Protein AF-A0A6I9Q453-F1 (afdb_monomer)

Radius of gyration: 23.97 Å; Cα contacts (8 Å, |Δi|>4): 34; chains: 1; bounding box: 54×36×62 Å

Nearest PDB structures (foldseek):
  6awl-assembly1_A  TM=7.667E-01  e=7.607E-10  Homo sapiens
  7sss-assembly1_D  TM=9.906E-01  e=4.767E-07  Homo sapiens
  6awl-assembly1_B  TM=9.417E-01  e=7.901E-07  Homo sapiens
  7ssp-assembly1_D  TM=9.726E-01  e=3.169E-06  Homo sapiens
  2ykt-assembly1_A-2  TM=3.938E-01  e=8.276E+00  Homo sapiens

pLDDT: mean 89.61, std 10.13, range [45.19, 98.56]

Foldseek 3Di:
DVVCPDPVNVVVSVVVLLVVLVVVCVVVVDPDPDPVVVVSSVLVSVLVVVLVVLQVVDPPVVSPVSVVSSVVSVVVSVVVVVVVVVVVVVVVVVVVVVVVVVVVVCVVVVVPDDD

Secondary structure (DSSP, 8-state):
-TTTTSTTTHHHHHHHHHHHHHHHHHHTT----SHHHHHHHHHHHHHHHHHHHHHTT--SGGGHHHHHHHHHHHHHHHHHHHHHHHHHHHHHHHHHHHHHHHHHHHHHTTTT---

Sequence (115 aa):
MSILLLPHNIPDSLKHLSTLVDDMWYYAGDRSTDMNWYTKRAALTGIYNTTELVMLQDSSPDFQDTWDFLDNRIQDVVNMATTAKQVQATGETVVQGLMGAAVTMKNLTGLNQRR

Mean predicted aligned error: 7.32 Å

InterPro domains:
  IPR012762 Ubiquinone biosynthesis protein COQ9 [PTHR21427] (1-105)
  IPR012762 Ubiquinone biosynthesis protein COQ9 [TIGR02396] (1-86)
  IPR013718 COQ9, C-terminal domain [PF08511] (10-80)

Solvent-accessible surface area (backbone atoms only — not comparable to full-atom values): 6559 Å² total; per-residue (Å²): 112,76,73,46,67,35,83,88,34,35,70,60,45,52,51,53,50,50,51,52,51,49,49,53,41,51,75,72,63,61,80,66,85,55,76,63,38,59,53,52,47,54,50,52,50,48,49,51,57,51,36,52,58,45,46,76,74,53,82,48,78,94,40,48,67,33,53,53,49,44,51,53,54,52,49,51,53,53,51,50,56,50,50,54,52,51,53,53,54,50,51,53,51,52,52,51,51,54,51,52,52,49,53,50,50,44,56,73,70,51,79,74,72,78,136

Organism: NCBI:txid8208

Structure (mmCIF, N/CA/C/O backbone):
data_AF-A0A6I9Q453-F1
#
_entry.id   AF-A0A6I9Q453-F1
#
loop_
_atom_site.group_PDB
_atom_site.id
_atom_site.type_symbol
_atom_site.label_atom_id
_atom_site.label_alt_id
_atom_site.label_comp_id
_atom_site.label_asym_id
_atom_site.label_entity_id
_atom_site.label_seq_id
_atom_site.pdbx_PDB_ins_code
_atom_site.Cartn_x
_atom_site.Cartn_y
_atom_site.Cartn_z
_atom_site.occupancy
_atom_site.B_iso_or_equiv
_atom_site.auth_seq_id
_atom_site.auth_comp_id
_atom_site.auth_asym_id
_atom_site.auth_atom_id
_atom_site.pdbx_PDB_model_num
ATOM 1 N N . MET A 1 1 ? 10.777 2.555 -14.866 1.00 65.25 1 MET A N 1
ATOM 2 C CA . MET A 1 1 ? 10.583 3.564 -13.799 1.00 65.25 1 MET A CA 1
ATOM 3 C C . MET A 1 1 ? 11.482 4.805 -13.865 1.00 65.25 1 MET A C 1
ATOM 5 O O . MET A 1 1 ? 10.954 5.896 -13.703 1.00 65.25 1 MET A O 1
ATOM 9 N N . SER A 1 2 ? 12.796 4.719 -14.123 1.00 80.19 2 SER A N 1
ATOM 10 C CA . SER A 1 2 ? 13.700 5.893 -14.024 1.00 80.19 2 SER A CA 1
ATOM 11 C C . SER A 1 2 ? 13.311 7.100 -14.895 1.00 80.19 2 SER A C 1
ATOM 13 O O . SER A 1 2 ? 13.403 8.234 -14.437 1.00 80.19 2 SER A O 1
ATOM 15 N N . ILE A 1 3 ? 12.826 6.871 -16.119 1.00 90.94 3 ILE A N 1
ATOM 16 C CA . ILE A 1 3 ? 12.393 7.942 -17.037 1.00 90.94 3 ILE A CA 1
ATOM 17 C C . ILE A 1 3 ? 11.096 8.615 -16.559 1.00 90.94 3 ILE A C 1
ATOM 19 O O . ILE A 1 3 ? 10.949 9.830 -16.685 1.00 90.94 3 ILE A O 1
ATOM 23 N N . LEU A 1 4 ? 10.169 7.842 -15.982 1.00 89.50 4 LEU A N 1
ATOM 24 C CA . LEU A 1 4 ? 8.890 8.349 -15.470 1.00 89.50 4 LEU A CA 1
ATOM 25 C C . LEU A 1 4 ? 9.092 9.279 -14.264 1.00 89.50 4 LEU A C 1
ATOM 27 O O . LEU A 1 4 ? 8.348 10.236 -14.094 1.00 89.50 4 LEU A O 1
ATOM 31 N N . LEU A 1 5 ? 10.141 9.032 -13.475 1.00 90.44 5 LEU A N 1
ATOM 32 C CA . LEU A 1 5 ? 10.499 9.826 -12.297 1.00 90.44 5 LEU A CA 1
ATOM 33 C C . LEU A 1 5 ? 11.306 11.095 -12.620 1.00 90.44 5 LEU A C 1
ATOM 35 O O . LEU A 1 5 ? 11.662 11.839 -11.706 1.00 90.44 5 LEU A O 1
ATOM 39 N N . LEU A 1 6 ? 11.617 11.368 -13.892 1.00 93.75 6 LEU A N 1
ATOM 40 C CA . LEU A 1 6 ? 12.262 12.627 -14.265 1.00 93.75 6 LEU A CA 1
ATOM 41 C C . LEU A 1 6 ? 11.322 13.804 -13.949 1.00 93.75 6 LEU A C 1
ATOM 43 O O . LEU A 1 6 ? 10.138 13.707 -14.264 1.00 93.75 6 LEU A O 1
ATOM 47 N N . PRO A 1 7 ? 11.811 14.940 -13.409 1.00 93.31 7 PRO A N 1
ATOM 48 C CA . PRO A 1 7 ? 10.952 16.018 -12.904 1.00 93.31 7 PRO A CA 1
ATOM 49 C C . PRO A 1 7 ? 9.877 16.523 -13.875 1.00 93.31 7 PRO A C 1
ATOM 51 O O . PRO A 1 7 ? 8.788 16.889 -13.448 1.00 93.31 7 PRO A O 1
ATOM 54 N N . HIS A 1 8 ? 10.167 16.514 -15.178 1.00 93.38 8 HIS A N 1
ATOM 55 C CA . HIS A 1 8 ? 9.230 16.938 -16.220 1.00 93.38 8 HIS A CA 1
ATOM 56 C C . HIS A 1 8 ? 8.139 15.898 -16.527 1.00 93.38 8 HIS A C 1
ATOM 58 O O . HIS A 1 8 ? 7.070 16.280 -16.984 1.00 93.38 8 HIS A O 1
ATOM 64 N N . ASN A 1 9 ? 8.380 14.615 -16.241 1.00 93.75 9 ASN A N 1
ATOM 65 C CA . ASN A 1 9 ? 7.431 13.516 -16.441 1.00 93.75 9 ASN A CA 1
ATOM 66 C C . ASN A 1 9 ? 6.639 13.175 -15.169 1.00 93.75 9 ASN A C 1
ATOM 68 O O . ASN A 1 9 ? 5.657 12.438 -15.246 1.00 93.75 9 ASN A O 1
ATOM 72 N N . ILE A 1 10 ? 7.040 13.683 -13.996 1.00 91.56 10 ILE A N 1
ATOM 73 C CA . ILE A 1 10 ? 6.374 13.391 -12.714 1.00 91.56 10 ILE A CA 1
ATOM 74 C C . ILE A 1 10 ? 4.869 13.717 -12.745 1.00 91.56 10 ILE A C 1
ATOM 76 O O . ILE A 1 10 ? 4.089 12.856 -12.345 1.00 91.56 10 ILE A O 1
ATOM 80 N N . PRO A 1 11 ? 4.413 14.895 -13.218 1.00 93.62 11 PRO A N 1
ATOM 81 C CA . PRO A 1 11 ? 2.984 15.212 -13.199 1.00 93.62 11 PRO A CA 1
ATOM 82 C C . PRO A 1 11 ? 2.146 14.227 -14.023 1.00 93.62 11 PRO A C 1
ATOM 84 O O . PRO A 1 11 ? 1.124 13.734 -13.547 1.00 93.62 11 PRO A O 1
ATOM 87 N N . ASP A 1 12 ? 2.608 13.896 -15.230 1.00 94.44 12 ASP A N 1
ATOM 88 C CA . ASP A 1 12 ? 1.900 12.981 -16.125 1.00 94.44 12 ASP A CA 1
ATOM 89 C C . ASP A 1 12 ? 1.974 11.534 -15.629 1.00 94.44 12 ASP A C 1
ATOM 91 O O . ASP A 1 12 ? 0.960 10.840 -15.588 1.00 94.44 12 ASP A O 1
ATOM 95 N N . SER A 1 13 ? 3.144 11.080 -15.173 1.00 92.44 13 SER A N 1
ATOM 96 C CA . SER A 1 13 ? 3.307 9.727 -14.626 1.00 92.44 13 SER A CA 1
ATOM 97 C C . SER A 1 13 ? 2.451 9.498 -13.379 1.00 92.44 13 SER A C 1
ATOM 99 O O . SER A 1 13 ? 1.784 8.468 -13.284 1.00 92.44 13 SER A O 1
ATOM 101 N N . LEU A 1 14 ? 2.386 10.471 -12.463 1.00 91.12 14 LEU A N 1
ATOM 102 C CA . LEU A 1 14 ? 1.513 10.398 -11.292 1.00 91.12 14 LEU A CA 1
ATOM 103 C C . LEU A 1 14 ? 0.036 10.389 -11.679 1.00 91.12 14 LEU A C 1
ATOM 105 O O . LEU A 1 14 ? -0.732 9.639 -11.083 1.00 91.12 14 LEU A O 1
ATOM 109 N N . LYS A 1 15 ? -0.364 11.174 -12.685 1.00 93.62 15 LYS A N 1
ATOM 110 C CA . LYS A 1 15 ? -1.742 11.180 -13.194 1.00 93.62 15 LYS A CA 1
ATOM 111 C C . LYS A 1 15 ? -2.130 9.831 -13.800 1.00 93.62 15 LYS A C 1
ATOM 113 O O . LYS A 1 15 ? -3.238 9.344 -13.574 1.00 93.62 15 LYS A O 1
ATOM 118 N N . HIS A 1 16 ? -1.236 9.219 -14.572 1.00 94.19 16 HIS A N 1
ATOM 119 C CA . HIS A 1 16 ? -1.471 7.889 -15.125 1.00 94.19 16 HIS A CA 1
ATOM 120 C C . HIS A 1 16 ? -1.582 6.839 -14.019 1.00 94.19 16 HIS A C 1
ATOM 122 O O . HIS A 1 16 ? -2.525 6.051 -14.026 1.00 94.19 16 HIS A O 1
ATOM 128 N N . LEU A 1 17 ? -0.686 6.884 -13.031 1.00 93.62 17 LEU A N 1
ATOM 129 C CA . LEU A 1 17 ? -0.712 5.979 -11.886 1.00 93.62 17 LEU A CA 1
ATOM 130 C C . LEU A 1 17 ? -1.985 6.144 -11.045 1.00 93.62 17 LEU A C 1
ATOM 132 O O . LEU A 1 17 ? -2.608 5.151 -10.680 1.00 93.62 17 LEU A O 1
ATOM 136 N N . SER A 1 18 ? -2.407 7.381 -10.770 1.00 92.50 18 SER A N 1
ATOM 137 C CA . SER A 1 18 ? -3.637 7.630 -10.015 1.00 92.50 18 SER A CA 1
ATOM 138 C C . SER A 1 18 ? -4.867 7.127 -10.766 1.00 92.50 18 SER A C 1
ATOM 140 O O . SER A 1 18 ? -5.718 6.491 -10.160 1.00 92.50 18 SER A O 1
ATOM 142 N N . THR A 1 19 ? -4.928 7.346 -12.084 1.00 94.56 19 THR A N 1
ATOM 143 C CA . THR A 1 19 ? -6.036 6.861 -12.927 1.00 94.56 19 THR A CA 1
ATOM 144 C C . THR A 1 19 ? -6.088 5.332 -12.942 1.00 94.56 19 THR A C 1
ATOM 146 O O . THR A 1 19 ? -7.154 4.752 -12.778 1.00 94.56 19 THR A O 1
ATOM 149 N N . LEU A 1 20 ? -4.936 4.666 -13.057 1.00 95.44 20 LEU A N 1
ATOM 150 C CA . LEU A 1 20 ? -4.846 3.206 -13.013 1.00 95.44 20 LEU A CA 1
ATOM 151 C C . LEU A 1 20 ? -5.375 2.641 -11.686 1.00 95.44 20 LEU A C 1
ATOM 153 O O . LEU A 1 20 ? -6.178 1.711 -11.671 1.00 95.44 20 LEU A O 1
ATOM 157 N N . VAL A 1 21 ? -4.929 3.213 -10.567 1.00 94.75 21 VAL A N 1
ATOM 158 C CA . VAL A 1 21 ? -5.357 2.807 -9.221 1.00 94.75 21 VAL A CA 1
ATOM 159 C C . VAL A 1 21 ? -6.847 3.083 -9.010 1.00 94.75 21 VAL A C 1
ATOM 161 O O . VAL A 1 21 ? -7.540 2.273 -8.389 1.00 94.75 21 VAL A O 1
ATOM 164 N N . ASP A 1 22 ? -7.354 4.194 -9.546 1.00 92.62 22 ASP A N 1
ATOM 165 C CA . ASP A 1 22 ? -8.778 4.524 -9.536 1.00 92.62 22 ASP A CA 1
ATOM 166 C C . ASP A 1 22 ? -9.606 3.482 -10.282 1.00 92.62 22 ASP A C 1
ATOM 168 O O . ASP A 1 22 ? -10.606 3.006 -9.739 1.00 92.62 22 ASP A O 1
ATOM 172 N N . ASP A 1 23 ? -9.168 3.089 -11.477 1.00 94.81 23 ASP A N 1
ATOM 173 C CA . ASP A 1 23 ? -9.838 2.080 -12.293 1.00 94.81 23 ASP A CA 1
ATOM 174 C C . ASP A 1 23 ? -9.840 0.714 -11.596 1.00 94.81 23 ASP A C 1
ATOM 176 O O . ASP A 1 23 ? -10.886 0.070 -11.505 1.00 94.81 23 ASP A O 1
ATOM 180 N N . MET A 1 24 ? -8.709 0.286 -11.020 1.00 94.38 24 MET A N 1
ATOM 181 C CA . MET A 1 24 ? -8.630 -0.959 -10.244 1.00 94.38 24 MET A CA 1
ATOM 182 C C . MET A 1 24 ? -9.658 -0.982 -9.106 1.00 94.38 24 MET A C 1
ATOM 184 O O . MET A 1 24 ? -10.412 -1.947 -8.970 1.00 94.38 24 MET A O 1
ATOM 188 N N . TRP A 1 25 ? -9.737 0.091 -8.312 1.00 91.75 25 TRP A N 1
ATOM 189 C CA . TRP A 1 25 ? -10.715 0.195 -7.226 1.00 91.75 25 TRP A CA 1
ATOM 190 C C . TRP A 1 25 ? -12.157 0.281 -7.730 1.00 91.75 25 TRP A C 1
ATOM 192 O O . TRP A 1 25 ? -13.058 -0.292 -7.111 1.00 91.75 25 TRP A O 1
ATOM 202 N N . TYR A 1 26 ? -12.383 0.966 -8.852 1.00 91.62 26 TYR A N 1
ATOM 203 C CA . TYR A 1 26 ? -13.695 1.056 -9.483 1.00 91.62 26 TYR A CA 1
ATOM 204 C C . TYR A 1 26 ? -14.208 -0.326 -9.904 1.00 91.62 26 TYR A C 1
ATOM 206 O O . TYR A 1 26 ? -15.345 -0.678 -9.574 1.00 91.62 26 TYR A O 1
ATOM 214 N N . TYR A 1 27 ? -13.370 -1.127 -10.568 1.00 93.88 27 TYR A N 1
ATOM 215 C CA . TYR A 1 27 ? -13.717 -2.488 -10.990 1.00 93.88 27 TYR A CA 1
ATOM 216 C C . TYR A 1 27 ? -13.766 -3.484 -9.827 1.00 93.88 27 TYR A C 1
ATOM 218 O O . TYR A 1 27 ? -14.570 -4.413 -9.864 1.00 93.88 27 TYR A O 1
ATOM 226 N N . ALA A 1 28 ? -13.000 -3.258 -8.757 1.00 89.81 28 ALA A N 1
ATOM 227 C CA . ALA A 1 28 ? -13.122 -4.009 -7.505 1.00 89.81 28 ALA A CA 1
ATOM 228 C C . ALA A 1 28 ? -14.429 -3.710 -6.736 1.00 89.81 28 ALA A C 1
ATOM 230 O O . ALA A 1 28 ? -14.708 -4.344 -5.719 1.00 89.81 28 ALA A O 1
ATOM 231 N N . GLY A 1 29 ? -15.242 -2.754 -7.206 1.00 87.94 29 GLY A N 1
ATOM 232 C CA . GLY A 1 29 ? -16.540 -2.419 -6.625 1.00 87.94 29 GLY A CA 1
ATOM 233 C C . GLY A 1 29 ? -16.474 -1.445 -5.449 1.00 87.94 29 GLY A C 1
ATOM 234 O O . GLY A 1 29 ? -17.466 -1.295 -4.733 1.00 87.94 29 GLY A O 1
ATOM 235 N N . ASP A 1 30 ? -15.347 -0.759 -5.234 1.00 83.00 30 ASP A N 1
ATOM 236 C CA . ASP A 1 30 ? -15.262 0.249 -4.181 1.00 83.00 30 ASP A CA 1
ATOM 237 C C . ASP A 1 30 ? -16.145 1.467 -4.504 1.00 83.00 30 ASP A C 1
ATOM 239 O O . ASP A 1 30 ? -16.126 2.027 -5.604 1.00 83.00 30 ASP A O 1
ATOM 243 N N . ARG A 1 31 ? -16.937 1.883 -3.513 1.00 75.50 31 ARG A N 1
ATOM 244 C CA . ARG A 1 31 ? -17.815 3.067 -3.556 1.00 75.50 31 ARG A CA 1
ATOM 245 C C . ARG A 1 31 ? -17.527 4.037 -2.406 1.00 75.50 31 ARG A C 1
ATOM 247 O O . ARG A 1 31 ? -18.369 4.861 -2.071 1.00 75.50 31 ARG A O 1
ATOM 254 N N . SER A 1 32 ? -16.363 3.915 -1.767 1.00 75.12 32 SER A N 1
ATOM 255 C CA . SER A 1 32 ? -15.987 4.752 -0.624 1.00 75.12 32 SER A CA 1
ATOM 256 C C . SER A 1 32 ? -15.818 6.215 -1.048 1.00 75.12 32 SER A C 1
ATOM 258 O O . SER A 1 32 ? -15.072 6.489 -1.981 1.00 75.12 32 SER A O 1
ATOM 260 N N . THR A 1 33 ? -16.464 7.151 -0.350 1.00 64.81 33 THR A N 1
ATOM 261 C CA . THR A 1 33 ? -16.367 8.607 -0.604 1.00 64.81 33 THR A CA 1
ATOM 262 C C . THR A 1 33 ? -15.646 9.381 0.503 1.00 64.81 33 THR A C 1
ATOM 264 O O . THR A 1 33 ? -15.372 10.566 0.341 1.00 64.81 33 THR A O 1
ATOM 267 N N . ASP A 1 34 ? -15.328 8.715 1.616 1.00 71.12 34 ASP A N 1
ATOM 268 C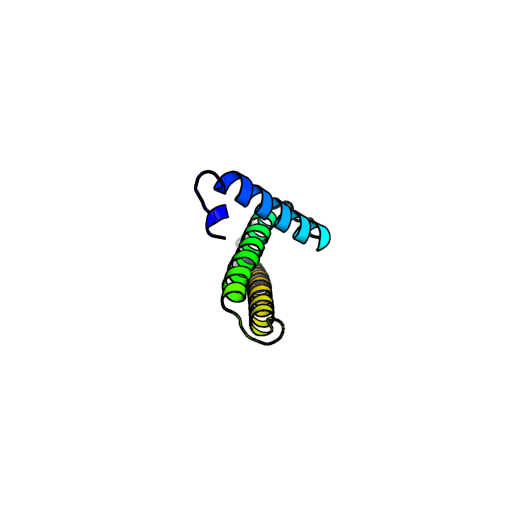 CA . ASP A 1 34 ? -14.802 9.351 2.832 1.00 71.12 34 ASP A CA 1
ATOM 269 C C . ASP A 1 34 ? -13.272 9.225 2.928 1.00 71.12 34 ASP A C 1
ATOM 271 O O . ASP A 1 34 ? -12.613 8.843 1.967 1.00 71.12 34 ASP A O 1
ATOM 275 N N . MET A 1 35 ? -12.672 9.476 4.100 1.00 63.41 35 MET A N 1
ATOM 276 C CA . MET A 1 35 ? -11.222 9.310 4.339 1.00 63.41 35 MET A CA 1
ATOM 277 C C . MET A 1 35 ? -10.657 7.9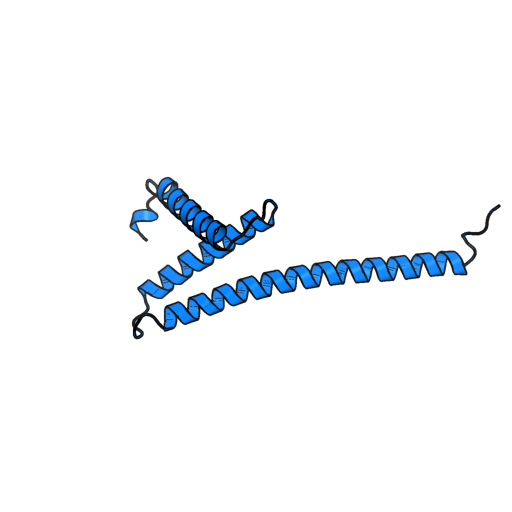52 3.888 1.00 63.41 35 MET A C 1
ATOM 279 O O . MET A 1 35 ? -9.508 7.874 3.451 1.00 63.41 35 MET A O 1
ATOM 283 N N . ASN A 1 36 ? -11.488 6.906 3.878 1.00 79.06 36 ASN A N 1
ATOM 284 C CA . ASN A 1 36 ? -11.150 5.601 3.308 1.00 79.06 36 ASN A CA 1
ATOM 285 C C . ASN A 1 36 ? -10.734 5.666 1.825 1.00 79.06 36 ASN A C 1
ATOM 287 O O . ASN A 1 36 ? -9.932 4.842 1.400 1.00 79.06 36 ASN A O 1
ATOM 291 N N . TRP A 1 37 ? -11.233 6.629 1.047 1.00 84.00 37 TRP A N 1
ATOM 292 C CA . TRP A 1 37 ? -10.878 6.841 -0.359 1.00 84.00 37 TRP A CA 1
ATOM 293 C C . TRP A 1 37 ? -9.377 7.109 -0.525 1.00 84.00 37 TRP A C 1
ATOM 295 O O . TRP A 1 37 ? -8.715 6.424 -1.308 1.00 84.00 37 TRP A O 1
ATOM 305 N N . TYR A 1 38 ? -8.830 8.051 0.256 1.00 86.12 38 TYR A N 1
ATOM 306 C CA . TYR A 1 38 ? -7.413 8.430 0.198 1.00 86.12 38 TYR A CA 1
ATOM 307 C C . TYR A 1 38 ? -6.519 7.299 0.695 1.00 86.12 38 TYR A C 1
ATOM 309 O O . TYR A 1 38 ? -5.525 6.972 0.050 1.00 86.12 38 TYR A O 1
ATOM 317 N N . THR A 1 39 ? -6.890 6.661 1.809 1.00 88.44 39 THR A N 1
ATOM 318 C CA . THR A 1 39 ? -6.108 5.560 2.381 1.00 88.44 39 THR A CA 1
ATOM 319 C C . THR A 1 39 ? -6.045 4.361 1.438 1.00 88.44 39 THR A C 1
ATOM 321 O O . THR A 1 39 ? -4.964 3.821 1.225 1.00 88.44 39 THR A O 1
ATOM 324 N N . LYS A 1 40 ? -7.167 3.969 0.820 1.00 89.25 40 LYS A N 1
ATOM 325 C CA . LYS A 1 40 ? -7.212 2.850 -0.137 1.00 89.25 40 LYS A CA 1
ATOM 326 C C . LYS A 1 40 ? -6.349 3.096 -1.370 1.00 89.25 40 LYS A C 1
ATOM 328 O O . LYS A 1 40 ? -5.639 2.196 -1.814 1.00 89.25 40 LYS A O 1
ATOM 333 N N . ARG A 1 41 ? -6.383 4.316 -1.908 1.00 91.25 41 ARG A N 1
ATOM 334 C CA . ARG A 1 41 ? -5.567 4.704 -3.066 1.00 91.25 41 ARG A CA 1
ATOM 335 C C . ARG A 1 41 ? -4.094 4.761 -2.722 1.00 91.25 41 ARG A C 1
ATOM 337 O O . ARG A 1 41 ? -3.300 4.154 -3.421 1.00 91.25 41 ARG A O 1
ATOM 344 N N . ALA A 1 42 ? -3.734 5.410 -1.617 1.00 91.88 42 ALA A N 1
ATOM 345 C CA . ALA A 1 42 ? -2.350 5.450 -1.158 1.00 91.88 42 ALA A CA 1
ATOM 346 C C . ALA A 1 42 ? -1.790 4.036 -0.922 1.00 91.88 42 ALA A C 1
ATOM 348 O O . ALA A 1 42 ? -0.678 3.740 -1.355 1.00 91.88 42 ALA A O 1
ATOM 349 N N . ALA A 1 43 ? -2.580 3.152 -0.301 1.00 93.56 43 ALA A N 1
ATOM 350 C CA . ALA A 1 43 ? -2.202 1.762 -0.078 1.00 93.56 43 ALA A CA 1
ATOM 351 C C . ALA A 1 43 ? -1.983 1.012 -1.400 1.00 93.56 43 ALA A C 1
ATOM 353 O O . ALA A 1 43 ? -0.909 0.451 -1.599 1.00 93.56 43 ALA A O 1
ATOM 354 N N . LEU A 1 44 ? -2.949 1.048 -2.327 1.00 94.50 44 LEU A N 1
ATOM 355 C CA . LEU A 1 44 ? -2.832 0.325 -3.597 1.00 94.50 44 LEU A CA 1
ATOM 356 C C . LEU A 1 44 ? -1.707 0.879 -4.484 1.00 94.50 44 LEU A C 1
ATOM 358 O O . LEU A 1 44 ? -0.956 0.099 -5.059 1.00 94.50 44 LEU A O 1
ATOM 362 N N . THR A 1 45 ? -1.517 2.201 -4.527 1.00 95.19 45 THR A N 1
ATOM 363 C CA . THR A 1 45 ? -0.370 2.831 -5.199 1.00 95.19 45 THR A CA 1
ATOM 364 C C . THR A 1 45 ? 0.958 2.335 -4.622 1.00 95.19 45 THR A C 1
ATOM 366 O O . THR A 1 45 ? 1.887 2.026 -5.368 1.00 95.19 45 THR A O 1
ATOM 369 N N . GLY A 1 46 ? 1.060 2.240 -3.291 1.00 94.75 46 GLY A N 1
ATOM 370 C CA . GLY A 1 46 ? 2.242 1.707 -2.615 1.00 94.75 46 GLY A CA 1
ATOM 371 C C . GLY A 1 46 ? 2.495 0.237 -2.952 1.00 94.75 46 GLY A C 1
ATOM 372 O O . GLY A 1 46 ? 3.624 -0.126 -3.287 1.00 94.75 46 GLY A O 1
ATOM 373 N N . ILE A 1 47 ? 1.449 -0.595 -2.922 1.00 96.62 47 ILE A N 1
ATOM 374 C CA . ILE A 1 47 ? 1.523 -2.015 -3.291 1.00 96.62 47 ILE A CA 1
ATOM 375 C C . ILE A 1 47 ? 1.991 -2.165 -4.740 1.00 96.62 47 ILE A C 1
ATOM 377 O O . ILE A 1 47 ? 2.944 -2.897 -4.990 1.00 96.62 47 ILE A O 1
ATOM 381 N N . TYR A 1 48 ? 1.383 -1.437 -5.678 1.00 96.25 48 TYR A N 1
ATOM 382 C CA . TYR A 1 48 ? 1.736 -1.498 -7.095 1.00 96.25 48 TYR A CA 1
ATOM 383 C C . TYR A 1 48 ? 3.211 -1.141 -7.324 1.00 96.25 48 TYR A C 1
ATOM 385 O O . TYR A 1 48 ? 3.965 -1.945 -7.866 1.00 96.25 48 TYR A O 1
ATOM 393 N N . ASN A 1 49 ? 3.653 0.020 -6.827 1.00 94.75 49 ASN A N 1
ATOM 394 C CA . ASN A 1 49 ? 5.027 0.486 -7.029 1.00 94.75 49 ASN A CA 1
ATOM 395 C C . ASN A 1 49 ? 6.062 -0.447 -6.385 1.00 94.75 49 ASN A C 1
ATOM 397 O O . ASN A 1 49 ? 7.119 -0.689 -6.960 1.00 94.75 49 ASN A O 1
ATOM 401 N N . THR A 1 50 ? 5.789 -0.962 -5.183 1.00 96.19 50 THR A N 1
ATOM 402 C CA . THR A 1 50 ? 6.722 -1.880 -4.508 1.00 96.19 50 THR A CA 1
ATOM 403 C C . THR A 1 50 ? 6.767 -3.246 -5.186 1.00 96.19 50 THR A C 1
ATOM 405 O O . THR A 1 50 ? 7.856 -3.786 -5.354 1.00 96.19 50 THR A O 1
ATOM 408 N N . THR A 1 51 ? 5.623 -3.763 -5.640 1.00 97.75 51 THR A N 1
ATOM 409 C CA . THR A 1 51 ? 5.547 -5.020 -6.399 1.00 97.75 51 THR A CA 1
ATOM 410 C C . THR A 1 51 ? 6.285 -4.896 -7.728 1.00 97.75 51 THR A C 1
ATOM 412 O O . THR A 1 51 ? 7.072 -5.772 -8.063 1.00 97.75 51 THR A O 1
ATOM 415 N N . GLU A 1 52 ? 6.131 -3.780 -8.447 1.00 95.56 52 GLU A N 1
ATOM 416 C CA . GLU A 1 52 ? 6.886 -3.524 -9.680 1.00 95.56 52 GLU A CA 1
ATOM 417 C C . GLU A 1 52 ? 8.402 -3.502 -9.426 1.00 95.56 52 GLU A C 1
ATOM 419 O O . GLU A 1 52 ? 9.163 -4.098 -10.184 1.00 95.56 52 GLU A O 1
ATOM 424 N N . LEU A 1 53 ? 8.865 -2.872 -8.338 1.00 95.56 53 LEU A N 1
ATOM 425 C CA . LEU A 1 53 ? 10.291 -2.855 -7.980 1.00 95.56 53 LEU A CA 1
ATOM 426 C C . LEU A 1 53 ? 10.846 -4.240 -7.611 1.00 95.56 53 LEU A C 1
ATOM 428 O O . LEU A 1 53 ? 12.017 -4.514 -7.887 1.00 95.56 53 LEU A O 1
ATOM 432 N N . VAL A 1 54 ? 10.032 -5.092 -6.982 1.00 97.44 54 VAL A N 1
ATOM 433 C CA . VAL A 1 54 ? 10.378 -6.497 -6.715 1.00 97.44 54 VAL A CA 1
ATOM 434 C C . VAL A 1 54 ? 10.454 -7.273 -8.028 1.00 97.44 54 VAL A C 1
ATOM 436 O O . VAL A 1 54 ? 11.461 -7.930 -8.278 1.00 97.44 54 VAL A O 1
ATOM 439 N N . MET A 1 55 ? 9.471 -7.091 -8.912 1.00 97.81 55 MET A N 1
ATOM 440 C CA . MET A 1 55 ? 9.408 -7.746 -10.220 1.00 97.81 55 MET A CA 1
ATOM 441 C C . MET A 1 55 ? 10.641 -7.474 -11.088 1.00 97.81 55 MET A C 1
ATOM 443 O O . MET A 1 55 ? 11.098 -8.355 -11.807 1.00 97.81 55 MET A O 1
ATOM 447 N N . LEU A 1 56 ? 11.229 -6.274 -10.996 1.00 96.44 56 LEU A N 1
ATOM 448 C CA . LEU A 1 56 ? 12.462 -5.928 -11.721 1.00 96.44 56 LEU A CA 1
ATOM 449 C C . LEU A 1 56 ? 13.683 -6.771 -11.320 1.00 96.44 56 LEU A C 1
ATOM 451 O O . LEU A 1 56 ? 14.653 -6.822 -12.074 1.00 96.44 56 LEU A O 1
ATOM 455 N N . GLN A 1 57 ? 13.673 -7.362 -10.126 1.00 96.88 57 GLN A N 1
ATOM 456 C CA . GLN A 1 57 ? 14.777 -8.154 -9.575 1.00 96.88 57 GLN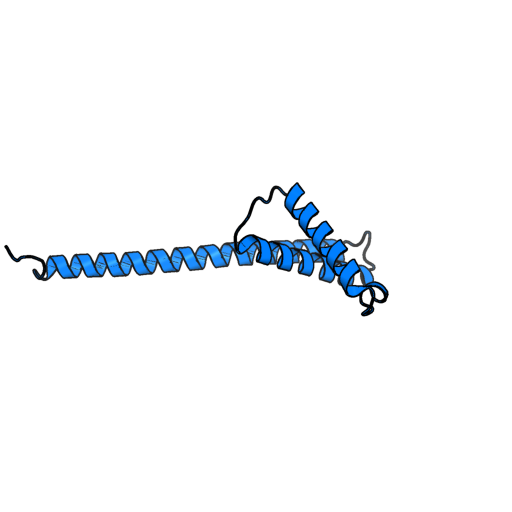 A CA 1
ATOM 457 C C . GLN A 1 57 ? 14.454 -9.651 -9.519 1.00 96.88 57 GLN A C 1
ATOM 459 O O . GLN A 1 57 ? 15.334 -10.456 -9.214 1.00 96.88 57 GLN A O 1
ATOM 464 N N . ASP A 1 58 ? 13.209 -10.020 -9.802 1.00 98.06 58 ASP A N 1
ATOM 465 C CA . ASP A 1 58 ? 12.728 -11.387 -9.721 1.00 98.06 58 ASP A CA 1
ATOM 466 C C . ASP A 1 58 ? 13.161 -12.196 -10.956 1.00 98.06 58 ASP A C 1
ATOM 468 O O . ASP A 1 58 ? 13.021 -11.771 -12.104 1.00 98.06 58 ASP A O 1
ATOM 472 N N . SER A 1 59 ? 13.728 -13.373 -10.698 1.00 98.06 59 SER A N 1
ATOM 473 C CA . SER A 1 59 ? 14.173 -14.342 -11.710 1.00 98.06 59 SER A CA 1
ATOM 474 C C . SER A 1 59 ? 13.562 -15.730 -11.499 1.00 98.06 59 SER A C 1
ATOM 476 O O . SER A 1 59 ? 13.970 -16.697 -12.148 1.00 98.06 59 SER A O 1
ATOM 478 N N . SER A 1 60 ? 12.588 -15.835 -10.591 1.00 98.25 60 SER A N 1
ATOM 479 C CA . SER A 1 60 ? 11.815 -17.047 -10.357 1.00 98.25 60 SER A CA 1
ATOM 480 C C . SER A 1 60 ? 10.965 -17.403 -11.589 1.00 98.25 60 SER A C 1
ATOM 482 O O . SER A 1 60 ? 10.642 -16.536 -12.412 1.00 98.25 60 SER A O 1
ATOM 484 N N . PRO A 1 61 ? 10.604 -18.687 -11.769 1.00 98.25 61 PRO A N 1
ATOM 485 C CA . PRO A 1 61 ? 9.712 -19.091 -12.848 1.00 98.25 61 PRO A CA 1
ATOM 486 C C . PRO A 1 61 ? 8.391 -18.319 -12.785 1.00 98.25 61 PRO A C 1
ATOM 488 O O . PRO A 1 61 ? 7.722 -18.328 -11.756 1.00 98.25 61 PRO A O 1
ATOM 491 N N . ASP A 1 62 ? 8.031 -17.663 -13.889 1.00 97.38 62 ASP A N 1
ATOM 492 C CA . ASP A 1 62 ? 6.779 -16.902 -14.036 1.00 97.38 62 ASP A CA 1
ATOM 493 C C . ASP A 1 62 ? 6.538 -15.828 -12.950 1.00 97.38 62 ASP A C 1
ATOM 495 O O . ASP A 1 62 ? 5.398 -15.484 -12.642 1.00 97.38 62 ASP A O 1
ATOM 499 N N . PHE A 1 63 ? 7.619 -15.276 -12.380 1.00 98.19 63 PHE A N 1
ATOM 500 C CA . PHE A 1 63 ? 7.577 -14.254 -11.325 1.00 98.19 63 PHE A CA 1
ATOM 501 C C . PHE A 1 63 ? 6.861 -14.696 -10.035 1.00 98.19 63 PHE A C 1
ATOM 503 O O . PHE A 1 63 ? 6.219 -13.884 -9.365 1.00 98.19 63 PHE A O 1
ATOM 510 N N . GLN A 1 64 ? 6.932 -15.985 -9.684 1.00 98.44 64 GLN A N 1
ATOM 511 C CA . GLN A 1 64 ? 6.286 -16.527 -8.485 1.00 98.44 64 GLN A CA 1
ATOM 512 C C . GLN A 1 64 ? 6.609 -15.719 -7.217 1.00 98.44 64 GLN A C 1
ATOM 514 O O . GLN A 1 64 ? 5.697 -15.401 -6.454 1.00 98.44 64 GLN A O 1
ATOM 519 N N . ASP A 1 65 ? 7.868 -15.318 -7.022 1.00 98.25 65 ASP A N 1
ATOM 520 C CA . ASP A 1 65 ? 8.281 -14.556 -5.836 1.00 98.25 65 ASP A CA 1
ATOM 521 C C . ASP A 1 65 ? 7.613 -13.165 -5.792 1.00 98.25 65 ASP A C 1
ATOM 523 O O . ASP A 1 65 ? 7.244 -12.669 -4.723 1.00 98.25 65 ASP A O 1
ATOM 527 N N . THR A 1 66 ? 7.402 -12.535 -6.952 1.00 98.56 66 THR A N 1
ATOM 528 C CA . THR A 1 66 ? 6.653 -11.274 -7.075 1.00 98.56 66 THR A CA 1
ATOM 529 C C . THR A 1 66 ? 5.181 -11.453 -6.718 1.00 98.56 66 THR A C 1
ATOM 531 O O . THR A 1 66 ? 4.615 -10.610 -6.017 1.00 98.56 66 THR A O 1
ATOM 534 N N . TRP A 1 67 ? 4.548 -12.533 -7.181 1.00 98.38 67 TRP A N 1
ATOM 535 C CA . TRP A 1 67 ? 3.145 -12.816 -6.871 1.00 98.38 67 TRP A CA 1
ATOM 536 C C . TRP A 1 67 ? 2.940 -13.107 -5.385 1.00 98.38 67 TRP A C 1
ATOM 538 O O . TRP A 1 67 ? 2.006 -12.577 -4.782 1.00 98.38 67 TRP A O 1
ATOM 548 N N . ASP A 1 68 ? 3.859 -13.851 -4.772 1.00 98.44 68 ASP A N 1
ATOM 549 C CA . ASP A 1 68 ? 3.853 -14.105 -3.333 1.00 98.44 68 ASP A CA 1
ATOM 550 C C . ASP A 1 68 ? 4.063 -12.800 -2.548 1.00 98.44 68 ASP A C 1
ATOM 552 O O . ASP A 1 68 ? 3.383 -12.535 -1.553 1.00 98.44 68 ASP A O 1
ATOM 556 N N . PHE A 1 69 ? 4.973 -11.929 -2.997 1.00 98.31 69 PHE A N 1
ATOM 557 C CA . PHE A 1 69 ? 5.149 -10.603 -2.403 1.00 98.31 69 PHE A CA 1
ATOM 558 C C . PHE A 1 69 ? 3.869 -9.758 -2.494 1.00 98.31 69 PHE A C 1
ATOM 560 O O . PHE A 1 69 ? 3.472 -9.145 -1.498 1.00 98.31 69 PHE A O 1
ATOM 567 N N . LEU A 1 70 ? 3.217 -9.734 -3.660 1.00 98.19 70 LEU A N 1
ATOM 568 C CA . LEU A 1 70 ? 1.969 -9.007 -3.880 1.00 98.19 70 LEU A CA 1
ATOM 569 C C . LEU A 1 70 ? 0.873 -9.485 -2.922 1.00 98.19 70 LEU A C 1
ATOM 571 O O . LEU A 1 70 ? 0.242 -8.658 -2.259 1.00 98.19 70 LEU A O 1
ATOM 575 N N . ASP A 1 71 ? 0.672 -10.799 -2.823 1.00 97.88 71 ASP A N 1
ATOM 576 C CA . ASP A 1 71 ? -0.350 -11.388 -1.957 1.00 97.88 71 ASP A CA 1
ATOM 577 C C . ASP A 1 71 ? -0.115 -11.013 -0.486 1.00 97.88 71 ASP A C 1
ATOM 579 O O . ASP A 1 71 ? -1.013 -10.495 0.182 1.00 97.88 71 ASP A O 1
ATOM 583 N N . ASN A 1 72 ? 1.131 -11.119 -0.013 1.00 97.44 72 ASN A N 1
ATOM 584 C CA . ASN A 1 72 ? 1.512 -10.698 1.337 1.00 97.44 72 ASN A CA 1
ATOM 585 C C . ASN A 1 72 ? 1.194 -9.215 1.605 1.00 97.44 72 ASN A C 1
ATOM 587 O O . ASN A 1 72 ? 0.673 -8.862 2.665 1.00 97.44 72 ASN A O 1
ATOM 591 N N . ARG A 1 73 ? 1.467 -8.323 0.646 1.00 96.62 73 ARG A N 1
ATOM 592 C CA . ARG A 1 73 ? 1.181 -6.886 0.792 1.00 96.62 73 ARG A CA 1
ATOM 593 C C . ARG A 1 73 ? -0.314 -6.574 0.786 1.00 96.62 73 ARG A C 1
ATOM 595 O O . ARG A 1 73 ? -0.750 -5.684 1.520 1.00 96.62 73 ARG A O 1
ATOM 602 N N . ILE A 1 74 ? -1.107 -7.302 0.003 1.00 94.44 74 ILE A N 1
ATOM 603 C CA . ILE A 1 74 ? -2.571 -7.196 0.042 1.00 94.44 74 ILE A CA 1
ATOM 604 C C . ILE A 1 74 ? -3.086 -7.646 1.415 1.00 94.44 74 ILE A C 1
ATOM 606 O O . ILE A 1 74 ? -3.886 -6.934 2.031 1.00 94.44 74 ILE A O 1
ATOM 610 N N . GLN A 1 75 ? -2.594 -8.778 1.928 1.00 95.00 75 GLN A N 1
ATOM 611 C CA . GLN A 1 75 ? -2.965 -9.284 3.251 1.00 95.00 75 GLN A CA 1
ATOM 612 C C . GLN A 1 75 ? -2.625 -8.287 4.367 1.00 95.00 75 GLN A C 1
ATOM 614 O O . GLN A 1 75 ? -3.463 -8.046 5.237 1.00 95.00 75 GLN A O 1
ATOM 619 N N . ASP A 1 76 ? -1.455 -7.644 4.322 1.00 93.25 76 ASP A N 1
ATOM 620 C CA . ASP A 1 76 ? -1.073 -6.616 5.297 1.00 93.25 76 ASP A CA 1
ATOM 621 C C . ASP A 1 76 ? -2.101 -5.481 5.365 1.00 93.25 76 ASP A C 1
ATOM 623 O O . ASP A 1 76 ? -2.540 -5.094 6.451 1.00 93.25 76 ASP A O 1
ATOM 627 N N . VAL A 1 77 ? -2.548 -4.976 4.211 1.00 90.38 77 VAL A N 1
ATOM 628 C CA . VAL A 1 77 ? -3.541 -3.893 4.142 1.00 90.38 77 VAL A CA 1
ATOM 629 C C . VAL A 1 77 ? -4.893 -4.337 4.699 1.00 90.38 77 VAL A C 1
ATOM 631 O O . VAL A 1 77 ? -5.528 -3.591 5.451 1.00 90.38 77 VAL A O 1
ATOM 634 N N . VAL A 1 78 ? -5.332 -5.556 4.380 1.00 89.12 78 VAL A N 1
ATOM 635 C CA . VAL A 1 78 ? -6.581 -6.124 4.912 1.00 89.12 78 VAL A CA 1
ATOM 636 C C . VAL A 1 78 ? -6.508 -6.280 6.434 1.00 89.12 78 VAL A C 1
ATOM 638 O O . VAL A 1 78 ? -7.438 -5.886 7.148 1.00 89.12 78 VAL A O 1
ATOM 641 N N . ASN A 1 79 ? -5.389 -6.790 6.947 1.00 90.31 79 ASN A N 1
ATOM 642 C CA . ASN A 1 79 ? -5.158 -6.983 8.376 1.00 90.31 79 ASN A CA 1
ATOM 643 C C . ASN A 1 79 ? -5.103 -5.648 9.124 1.00 90.31 79 ASN A C 1
ATOM 645 O O . ASN A 1 79 ? -5.740 -5.496 10.171 1.00 90.31 79 ASN A O 1
ATOM 649 N N . MET A 1 80 ? -4.411 -4.650 8.569 1.00 88.56 80 MET A N 1
ATOM 650 C CA . MET A 1 80 ? -4.368 -3.295 9.119 1.00 88.56 80 MET A CA 1
ATOM 651 C C . MET A 1 80 ? -5.762 -2.663 9.172 1.00 88.56 80 MET A C 1
ATOM 653 O O . MET A 1 80 ? -6.157 -2.136 10.214 1.00 88.56 80 MET A O 1
ATOM 65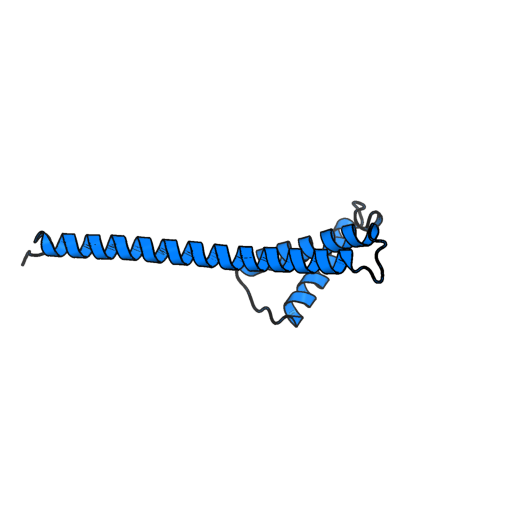7 N N . ALA A 1 81 ? -6.536 -2.751 8.087 1.00 86.56 81 ALA A N 1
ATOM 658 C CA . ALA A 1 81 ? -7.890 -2.203 8.033 1.00 86.56 81 ALA A CA 1
ATOM 659 C C . ALA A 1 81 ? -8.828 -2.875 9.050 1.00 86.56 81 ALA A C 1
ATOM 661 O O . ALA A 1 81 ? -9.632 -2.205 9.702 1.00 86.56 81 ALA A O 1
ATOM 662 N N . THR A 1 82 ? -8.712 -4.193 9.212 1.00 87.38 82 THR A N 1
ATOM 663 C CA . THR A 1 82 ? -9.509 -4.965 10.176 1.00 87.38 82 THR A CA 1
ATOM 664 C C . THR A 1 82 ? -9.131 -4.613 11.612 1.00 87.38 82 THR A C 1
ATOM 666 O O . THR A 1 82 ? -10.004 -4.341 12.435 1.00 87.38 82 THR A O 1
ATOM 669 N N . THR A 1 83 ? -7.831 -4.531 11.899 1.00 90.56 83 THR A N 1
ATOM 670 C CA . THR A 1 83 ? -7.312 -4.168 13.224 1.00 90.56 83 THR A CA 1
ATOM 671 C C . THR A 1 83 ? -7.741 -2.758 13.620 1.00 90.56 83 THR A C 1
ATOM 673 O O . THR A 1 83 ? -8.214 -2.554 14.736 1.00 90.56 83 THR A O 1
ATOM 676 N N . ALA A 1 84 ? -7.657 -1.790 12.703 1.00 87.06 84 ALA A N 1
ATOM 677 C CA . ALA A 1 84 ? -8.095 -0.419 12.957 1.00 87.06 84 ALA A CA 1
ATOM 678 C C . ALA A 1 84 ? -9.586 -0.352 13.336 1.00 87.06 84 ALA A C 1
ATOM 680 O O . ALA A 1 84 ? -9.945 0.278 14.333 1.00 87.06 84 ALA A O 1
ATOM 681 N N . LYS A 1 85 ? -10.448 -1.066 12.596 1.00 87.00 85 LYS A N 1
ATOM 682 C CA . LYS A 1 85 ? -11.883 -1.167 12.914 1.00 87.00 85 LYS A CA 1
ATOM 683 C C . LYS A 1 85 ? -12.125 -1.813 14.277 1.00 87.00 85 LYS A C 1
ATOM 685 O O . LYS A 1 85 ? -12.946 -1.321 15.048 1.00 87.00 85 LYS A O 1
ATOM 690 N N . GLN A 1 86 ? -11.400 -2.886 14.590 1.00 91.19 86 GLN A N 1
ATOM 691 C CA . GLN A 1 86 ? -11.530 -3.585 15.867 1.00 91.19 86 GLN A CA 1
ATOM 692 C C . GLN A 1 86 ? -11.140 -2.689 17.048 1.00 91.19 86 GLN A C 1
ATOM 694 O O . GLN A 1 86 ? -11.838 -2.671 18.064 1.00 91.19 86 GLN A O 1
ATOM 699 N N . VAL A 1 87 ? -10.052 -1.925 16.922 1.00 92.88 87 VAL A N 1
ATOM 700 C CA . VAL A 1 87 ? -9.593 -0.988 17.958 1.00 92.88 87 VAL A CA 1
ATOM 701 C C . VAL A 1 87 ? -10.628 0.110 18.192 1.00 92.88 87 VAL A C 1
ATOM 703 O O . VAL A 1 87 ? -10.957 0.391 19.344 1.00 92.88 87 VAL A O 1
ATOM 706 N N . GLN A 1 88 ? -11.192 0.678 17.123 1.00 90.50 88 GLN A N 1
ATOM 707 C CA . GLN A 1 88 ? -12.244 1.687 17.237 1.00 90.50 88 GLN A CA 1
ATOM 708 C C . GLN A 1 88 ? -13.483 1.133 17.960 1.00 90.50 88 GLN A C 1
ATOM 710 O O . GLN A 1 88 ? -13.926 1.713 18.951 1.00 90.50 88 GLN A O 1
ATOM 715 N N . ALA A 1 89 ? -13.988 -0.028 17.532 1.00 91.38 89 ALA A N 1
ATOM 716 C CA . ALA A 1 89 ? -15.148 -0.665 18.155 1.00 91.38 89 ALA A CA 1
ATOM 717 C C . ALA A 1 89 ? -14.897 -1.030 19.632 1.00 91.38 89 ALA A C 1
ATOM 719 O O . ALA A 1 89 ? -15.765 -0.869 20.493 1.00 91.38 89 ALA A O 1
ATOM 720 N N . THR A 1 90 ? -13.685 -1.484 19.961 1.00 93.00 90 THR A N 1
ATOM 721 C CA . THR A 1 90 ? -13.307 -1.805 21.346 1.00 93.00 90 THR A CA 1
ATOM 722 C C . THR A 1 90 ? -13.243 -0.540 22.211 1.00 93.00 90 THR A C 1
ATOM 724 O O . THR A 1 90 ? -13.721 -0.542 23.341 1.00 93.00 90 THR A O 1
ATOM 727 N N . GLY A 1 91 ? -12.723 0.572 21.685 1.00 92.69 91 GLY A N 1
ATOM 728 C CA . GLY A 1 91 ? -12.721 1.855 22.393 1.00 92.69 91 GLY A CA 1
ATOM 729 C C . GLY A 1 91 ? -14.134 2.360 22.697 1.00 92.69 91 GLY A C 1
ATOM 730 O O . GLY A 1 91 ? -14.428 2.735 23.832 1.00 92.69 91 GLY A O 1
ATOM 731 N N . GLU A 1 92 ? -15.031 2.306 21.709 1.00 91.69 92 GLU A N 1
ATOM 732 C CA . GLU A 1 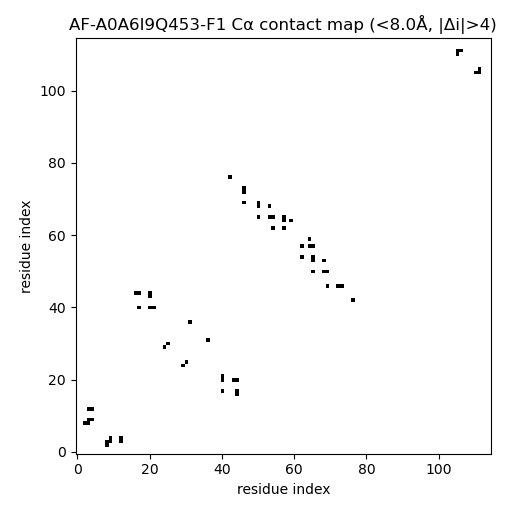92 ? -16.431 2.723 21.861 1.00 91.69 92 GLU A CA 1
ATOM 733 C C . GLU A 1 92 ? -17.171 1.885 22.915 1.00 91.69 92 GLU A C 1
ATOM 735 O O . GLU A 1 92 ? -17.848 2.442 23.783 1.00 91.69 92 GLU A O 1
ATOM 740 N N . THR A 1 93 ? -16.991 0.561 22.905 1.00 92.38 93 THR A N 1
ATOM 741 C CA . THR A 1 93 ? -17.622 -0.336 23.891 1.00 92.38 93 THR A CA 1
ATOM 742 C C . THR A 1 93 ? -17.095 -0.108 25.309 1.00 92.38 93 THR A C 1
ATOM 744 O O . THR A 1 93 ? -17.883 -0.099 26.257 1.00 92.38 93 THR A O 1
ATOM 747 N N . VAL A 1 94 ? -15.794 0.154 25.477 1.00 94.25 94 VAL A N 1
ATOM 748 C CA . VAL A 1 94 ? -15.206 0.502 26.782 1.00 94.25 94 VAL A CA 1
ATOM 749 C C . VAL A 1 94 ? -15.780 1.817 27.312 1.00 94.25 94 VAL A C 1
ATOM 751 O O . VAL A 1 94 ? -16.197 1.877 28.470 1.00 94.25 94 VAL A O 1
ATOM 754 N N . VAL A 1 95 ? -15.859 2.860 26.479 1.00 93.81 95 VAL A N 1
ATOM 755 C CA . VAL A 1 95 ? -16.443 4.151 26.886 1.00 93.81 95 VAL A CA 1
ATOM 756 C C . VAL A 1 95 ? -17.911 3.986 27.278 1.00 93.81 95 VAL A C 1
ATOM 758 O O . VAL A 1 95 ? -18.326 4.484 28.326 1.00 93.81 95 VAL A O 1
ATOM 761 N N . GLN A 1 96 ? -18.695 3.251 26.488 1.00 92.88 96 GLN A N 1
ATOM 762 C CA . GLN A 1 96 ? -20.100 2.982 26.802 1.00 92.88 96 GLN A CA 1
ATOM 763 C C . GLN A 1 96 ? -20.261 2.189 28.105 1.00 92.88 96 GLN A C 1
ATOM 765 O O . GLN A 1 96 ? -21.121 2.529 28.918 1.00 92.88 96 GLN A O 1
ATOM 770 N N . GLY A 1 97 ? -19.409 1.188 28.351 1.00 94.19 97 GLY A N 1
ATOM 771 C CA . GLY A 1 97 ? -19.404 0.416 29.594 1.00 94.19 97 GLY A CA 1
ATOM 772 C C . GLY A 1 97 ? -19.113 1.278 30.826 1.00 94.19 97 GLY A C 1
ATOM 773 O O . GLY A 1 97 ? -19.839 1.204 31.820 1.00 94.19 97 GLY A O 1
ATOM 774 N N . LEU A 1 98 ? -18.108 2.157 30.744 1.00 94.19 98 LEU A N 1
ATOM 775 C CA . LEU A 1 98 ? -17.770 3.100 31.816 1.00 94.19 98 LEU A CA 1
ATOM 776 C C . LEU A 1 98 ? -18.899 4.104 32.075 1.00 94.19 98 LEU A C 1
ATOM 778 O O . LEU A 1 98 ? -19.257 4.343 33.229 1.00 94.19 98 LEU A O 1
ATOM 782 N 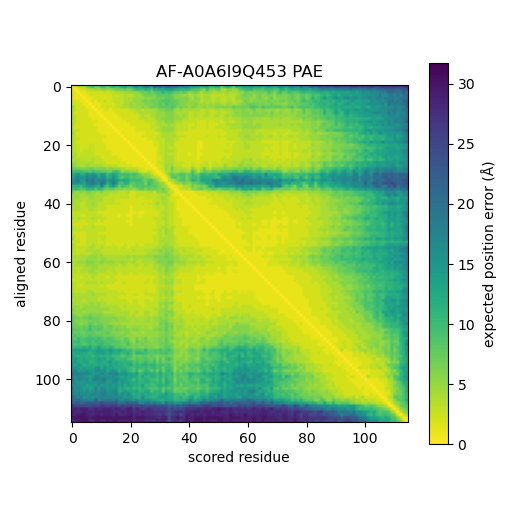N . MET A 1 99 ? -19.497 4.662 31.020 1.00 91.62 99 MET A N 1
ATOM 783 C CA . MET A 1 99 ? -20.621 5.594 31.148 1.00 91.62 99 MET A CA 1
ATOM 784 C C . MET A 1 99 ? -21.860 4.913 31.737 1.00 91.62 99 MET A C 1
ATOM 786 O O . MET A 1 99 ? -22.506 5.478 32.620 1.00 91.62 99 MET A O 1
ATOM 790 N N . GLY A 1 100 ? -22.168 3.681 31.321 1.00 92.56 100 GLY A N 1
ATOM 791 C CA . GLY A 1 100 ? -23.256 2.884 31.892 1.00 92.56 100 GLY A CA 1
ATOM 792 C C . GLY A 1 100 ? -23.046 2.588 33.380 1.00 92.56 100 GLY A C 1
ATOM 793 O O . GLY A 1 100 ? -23.966 2.762 34.187 1.00 92.56 100 GLY A O 1
ATOM 794 N N . ALA A 1 101 ? -21.821 2.225 33.772 1.00 93.00 101 ALA A N 1
ATOM 795 C CA . ALA A 1 101 ? -2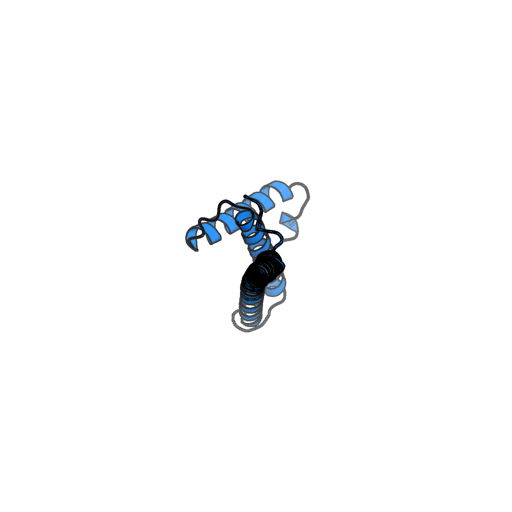1.453 2.031 35.174 1.00 93.00 101 ALA A CA 1
ATOM 796 C C . ALA A 1 101 ? -21.569 3.335 35.982 1.00 93.00 101 ALA A C 1
ATOM 798 O O . ALA A 1 101 ? -22.136 3.336 37.075 1.00 93.00 101 ALA A O 1
ATOM 799 N N . ALA A 1 102 ? -21.107 4.461 35.431 1.00 91.62 102 ALA A N 1
ATOM 800 C CA . ALA A 1 102 ? -21.200 5.771 36.070 1.00 91.62 102 ALA A CA 1
ATOM 801 C C . ALA A 1 102 ? -22.656 6.224 36.271 1.00 91.62 102 ALA A C 1
ATOM 803 O O . ALA A 1 102 ? -23.009 6.694 37.353 1.00 91.62 102 ALA A O 1
ATOM 804 N N . VAL A 1 103 ? -23.524 6.042 35.271 1.00 88.38 103 VAL A N 1
ATOM 805 C CA . VAL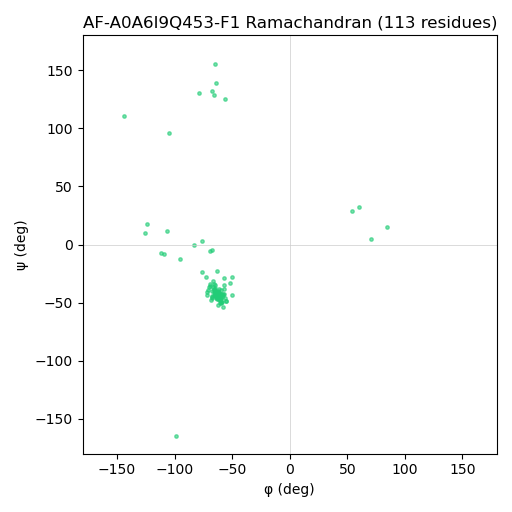 A 1 103 ? -24.963 6.339 35.385 1.00 88.38 103 VAL A CA 1
ATOM 806 C C . VAL A 1 103 ? -25.622 5.442 36.433 1.00 88.38 103 VAL A C 1
ATOM 808 O O . VAL A 1 103 ? -26.404 5.925 37.251 1.00 88.38 103 VAL A O 1
ATOM 811 N N . THR A 1 104 ? -25.268 4.157 36.467 1.00 91.19 104 THR A N 1
ATOM 812 C CA . THR A 1 104 ? -25.781 3.216 37.472 1.00 91.19 104 THR A CA 1
ATOM 813 C C . THR A 1 104 ? -25.351 3.626 38.880 1.00 91.19 104 THR A C 1
ATOM 815 O O . THR A 1 104 ? -26.190 3.704 39.775 1.00 91.19 104 THR A O 1
ATOM 818 N N . MET A 1 105 ? -24.081 3.991 39.079 1.00 87.00 105 MET A N 1
ATOM 819 C CA . MET A 1 105 ? -23.598 4.522 40.358 1.00 87.00 105 MET A CA 1
ATOM 820 C C . MET A 1 105 ? -24.295 5.831 40.746 1.00 87.00 105 MET A C 1
ATOM 822 O O . MET A 1 105 ? -24.694 5.995 41.900 1.00 87.00 105 MET A O 1
ATOM 826 N N . LYS A 1 106 ? -24.505 6.752 39.797 1.00 82.75 106 LYS A N 1
ATOM 827 C CA . LYS A 1 106 ? -25.253 7.999 40.031 1.00 82.75 106 LYS A CA 1
ATOM 828 C C . LYS A 1 106 ? -26.695 7.729 40.482 1.00 82.75 106 LYS A C 1
ATOM 830 O O . LYS A 1 106 ? -27.198 8.424 41.361 1.00 82.75 106 LYS A O 1
ATOM 835 N N . ASN A 1 107 ? -27.347 6.716 39.912 1.00 85.94 107 ASN A N 1
ATOM 836 C CA . ASN A 1 107 ? -28.697 6.311 40.308 1.00 85.94 107 ASN A CA 1
ATOM 837 C C . ASN A 1 107 ? -28.719 5.630 41.689 1.00 85.94 107 ASN A C 1
ATOM 839 O O . ASN A 1 107 ? -29.595 5.934 42.495 1.00 85.94 107 ASN A O 1
ATOM 843 N N . LEU A 1 108 ? -27.744 4.763 41.992 1.00 84.81 108 LEU A N 1
ATOM 844 C CA . LEU A 1 108 ? -27.642 4.049 43.275 1.00 84.81 108 LEU A CA 1
ATOM 845 C C . LEU A 1 108 ? -27.288 4.964 44.456 1.00 84.81 108 LEU A C 1
ATOM 847 O O . LEU A 1 108 ? -27.768 4.754 45.564 1.00 84.81 108 LEU A O 1
ATOM 851 N N . THR A 1 109 ? -26.476 5.996 44.228 1.00 82.38 109 THR A N 1
ATOM 852 C CA . THR A 1 109 ? -26.069 6.971 45.260 1.00 82.38 109 THR A CA 1
ATOM 853 C C . THR A 1 109 ? -27.161 7.986 45.614 1.00 82.38 109 THR A C 1
ATOM 855 O O . THR A 1 109 ? -26.931 8.882 46.422 1.00 82.38 109 THR A O 1
ATOM 858 N N . GLY A 1 110 ? -28.360 7.870 45.028 1.00 68.06 110 GLY A N 1
ATOM 859 C CA . GLY A 1 110 ? -29.506 8.723 45.359 1.00 68.06 110 GLY A CA 1
ATOM 860 C C . GLY A 1 110 ? -29.379 10.175 44.886 1.00 68.06 110 GLY A C 1
ATOM 861 O O . GLY A 1 110 ? -30.280 10.978 45.120 1.00 68.06 110 GLY A O 1
ATOM 862 N N . LEU A 1 111 ? -28.315 10.525 44.154 1.00 66.88 111 LEU A N 1
ATOM 863 C CA . LEU A 1 111 ? -28.089 11.870 43.608 1.00 66.88 111 LEU A CA 1
ATOM 864 C C . LEU A 1 111 ? -29.096 12.265 42.509 1.00 66.88 111 LEU A C 1
ATOM 866 O O . LEU A 1 111 ? -29.070 13.402 42.043 1.00 66.88 111 LEU A O 1
ATOM 870 N N . ASN A 1 112 ? -29.981 11.348 42.100 1.00 55.69 112 ASN A N 1
ATOM 871 C CA . ASN A 1 112 ? -31.030 11.572 41.103 1.00 55.69 112 ASN A CA 1
ATOM 872 C C . ASN A 1 112 ? -32.453 11.679 41.700 1.00 55.69 112 ASN A C 1
ATOM 874 O O . ASN A 1 112 ? -33.431 11.655 40.959 1.00 55.69 112 ASN A O 1
ATOM 878 N N . GLN A 1 113 ? -32.596 11.805 43.026 1.00 59.84 113 GLN A N 1
ATOM 879 C CA . GLN A 1 113 ? -33.874 12.141 43.666 1.00 59.84 113 GLN A CA 1
ATOM 880 C C . GLN A 1 113 ? -33.880 13.600 44.132 1.00 59.84 113 GLN A C 1
ATOM 882 O O . GLN A 1 113 ? -33.451 13.899 45.244 1.00 59.84 113 GLN A O 1
ATOM 887 N N . ARG A 1 114 ? -34.431 14.517 43.329 1.00 53.16 114 ARG A N 1
ATOM 888 C CA . ARG A 1 114 ? -35.065 15.735 43.859 1.00 53.16 114 ARG A CA 1
ATOM 889 C C . ARG A 1 114 ? -36.282 16.119 43.015 1.00 53.16 114 ARG A C 1
ATOM 891 O O . ARG A 1 114 ? -36.086 16.598 41.910 1.00 53.16 114 ARG A O 1
ATOM 898 N N . ARG A 1 115 ? -37.456 15.946 43.645 1.00 45.19 115 ARG A N 1
ATOM 899 C CA . ARG A 1 115 ? -38.787 16.537 43.387 1.00 45.19 115 ARG A CA 1
ATOM 900 C C . ARG A 1 115 ? -39.353 16.468 41.973 1.00 4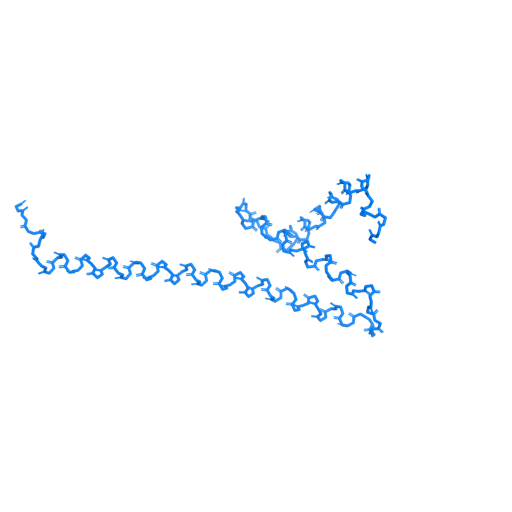5.19 115 ARG A C 1
ATOM 902 O O . ARG A 1 115 ? -38.812 17.143 41.080 1.00 45.19 115 ARG A O 1
#